Protein AF-A0A2T4UZM2-F1 (afdb_monomer)

Structure (mmCIF, N/CA/C/O backbone):
data_AF-A0A2T4UZM2-F1
#
_entry.id   AF-A0A2T4UZM2-F1
#
loop_
_atom_site.group_PDB
_atom_site.id
_atom_site.type_symbol
_atom_site.label_atom_id
_atom_site.label_alt_id
_atom_site.label_comp_id
_atom_site.label_asym_id
_atom_site.label_entity_id
_atom_site.label_seq_id
_atom_site.pdbx_PDB_ins_code
_atom_site.Cartn_x
_atom_site.Cartn_y
_atom_site.Cartn_z
_atom_site.occupancy
_atom_site.B_iso_or_equiv
_atom_site.auth_seq_id
_atom_site.auth_comp_id
_atom_site.auth_asym_id
_atom_site.auth_atom_id
_atom_site.pdbx_PDB_model_num
ATOM 1 N N . MET A 1 1 ? 9.181 16.281 -22.968 1.00 66.94 1 MET A N 1
ATOM 2 C CA . MET A 1 1 ? 8.205 15.648 -22.061 1.00 66.94 1 MET A CA 1
ATOM 3 C C . MET A 1 1 ? 7.052 14.982 -22.796 1.00 66.94 1 MET A C 1
ATOM 5 O O . MET A 1 1 ? 7.018 13.764 -22.780 1.00 66.94 1 MET A O 1
ATOM 9 N N . GLU A 1 2 ? 6.144 15.689 -23.480 1.00 73.44 2 GLU A N 1
ATOM 10 C CA . GLU A 1 2 ? 5.000 15.021 -24.149 1.00 73.44 2 GLU A CA 1
ATOM 11 C C . GLU A 1 2 ? 5.428 14.051 -25.265 1.00 73.44 2 GLU A C 1
ATOM 13 O O . GLU A 1 2 ? 5.043 12.885 -25.241 1.00 73.44 2 GLU A O 1
ATOM 18 N N . LYS A 1 3 ? 6.339 14.472 -26.156 1.00 76.50 3 LYS A N 1
ATOM 19 C CA . LYS A 1 3 ? 6.917 13.597 -27.200 1.00 76.50 3 LYS A CA 1
ATOM 20 C C . LYS A 1 3 ? 7.652 12.373 -26.632 1.00 76.50 3 LYS A C 1
ATOM 22 O O . LYS A 1 3 ? 7.614 11.298 -27.217 1.00 76.50 3 LYS A O 1
ATOM 27 N N . GLU A 1 4 ? 8.305 12.525 -25.482 1.00 77.25 4 GLU A N 1
ATOM 28 C CA . GLU A 1 4 ? 9.035 11.436 -24.812 1.00 77.25 4 GLU A CA 1
ATOM 29 C C . GLU A 1 4 ? 8.070 10.467 -24.112 1.00 77.25 4 GLU A C 1
ATOM 31 O O . GLU A 1 4 ? 8.313 9.264 -24.076 1.00 77.25 4 GLU A O 1
ATOM 36 N N . LEU A 1 5 ? 6.939 10.968 -23.599 1.00 77.38 5 LEU A N 1
ATOM 37 C CA . LEU A 1 5 ? 5.870 10.151 -23.023 1.00 77.38 5 LEU A CA 1
ATOM 38 C C . LEU A 1 5 ? 5.178 9.300 -24.095 1.00 77.38 5 LEU A C 1
ATOM 40 O O . LEU A 1 5 ? 4.862 8.135 -23.858 1.00 77.38 5 LEU A O 1
ATOM 44 N N . GLU A 1 6 ? 4.958 9.861 -25.281 1.00 80.44 6 GLU A N 1
ATOM 45 C CA . GLU A 1 6 ? 4.411 9.126 -26.422 1.00 80.44 6 GLU A CA 1
ATOM 46 C C . GLU A 1 6 ? 5.368 8.036 -26.906 1.00 80.44 6 GLU A C 1
ATOM 48 O O . GLU A 1 6 ? 4.948 6.892 -27.084 1.00 80.44 6 GLU A O 1
ATOM 53 N N . GLN A 1 7 ? 6.660 8.351 -27.029 1.00 83.12 7 GLN A N 1
ATOM 54 C CA . GLN A 1 7 ? 7.699 7.365 -27.342 1.00 83.12 7 GLN A CA 1
ATOM 55 C C . GLN A 1 7 ? 7.757 6.256 -26.286 1.00 83.12 7 GLN A C 1
ATOM 57 O O . GLN A 1 7 ? 7.753 5.074 -26.631 1.00 83.12 7 GLN A O 1
ATOM 62 N N . PHE A 1 8 ? 7.698 6.614 -24.999 1.00 83.38 8 PHE A N 1
ATOM 63 C CA . PHE A 1 8 ? 7.629 5.647 -23.906 1.00 83.38 8 PHE A CA 1
ATOM 64 C C . PHE A 1 8 ? 6.414 4.721 -24.044 1.00 83.38 8 PHE A C 1
ATOM 66 O O . PHE A 1 8 ? 6.543 3.506 -23.900 1.00 83.38 8 PHE A O 1
ATOM 73 N N . ARG A 1 9 ? 5.230 5.268 -24.350 1.00 80.00 9 ARG A N 1
ATOM 74 C CA . ARG A 1 9 ? 4.011 4.471 -24.551 1.00 80.00 9 ARG A CA 1
ATOM 75 C C . ARG A 1 9 ? 4.143 3.528 -25.742 1.00 80.00 9 ARG A C 1
ATOM 77 O O . ARG A 1 9 ? 3.764 2.366 -25.617 1.00 80.00 9 ARG A O 1
ATOM 84 N N . GLN A 1 10 ? 4.692 3.996 -26.860 1.00 81.38 10 GLN A N 1
ATOM 85 C CA . GLN A 1 10 ? 4.902 3.181 -28.058 1.00 81.38 10 GLN A CA 1
ATOM 86 C C . GLN A 1 10 ? 5.889 2.039 -27.795 1.00 81.38 10 GLN A C 1
ATOM 88 O O . GLN A 1 10 ? 5.607 0.887 -28.126 1.00 81.38 10 GLN A O 1
ATOM 93 N N . GLU A 1 11 ? 7.010 2.317 -27.128 1.00 79.38 11 GLU A N 1
ATOM 94 C CA . GLU A 1 11 ? 7.982 1.289 -26.756 1.00 79.38 11 GLU A CA 1
ATOM 95 C C . GLU A 1 11 ? 7.416 0.314 -25.717 1.00 79.38 11 GLU A C 1
ATOM 97 O O 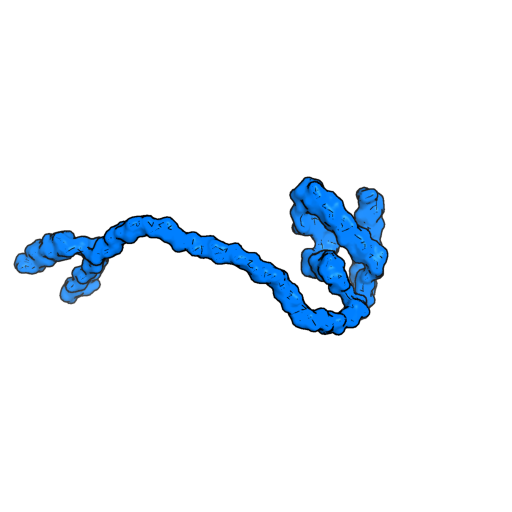. GLU A 1 11 ? 7.569 -0.899 -25.860 1.00 79.38 11 GLU A O 1
ATOM 102 N N . ALA A 1 1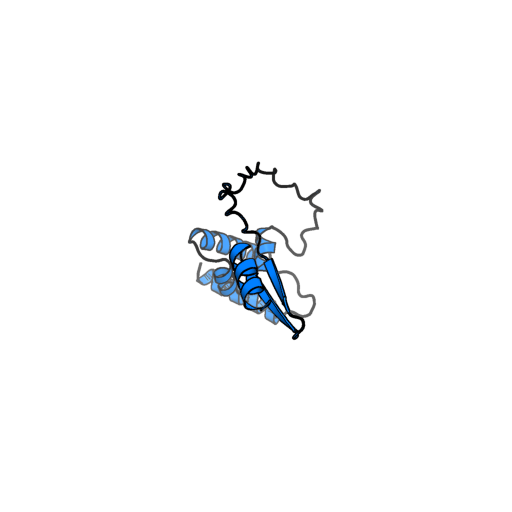2 ? 6.687 0.804 -24.711 1.00 77.94 12 ALA A N 1
ATOM 103 C CA . ALA A 1 12 ? 6.023 -0.036 -23.720 1.00 77.94 12 ALA A CA 1
ATOM 104 C C . ALA A 1 12 ? 4.948 -0.936 -24.350 1.00 77.94 12 ALA A C 1
ATOM 106 O O . ALA A 1 12 ? 4.818 -2.099 -23.962 1.00 77.94 12 ALA A O 1
ATOM 107 N N . GLN A 1 13 ? 4.198 -0.431 -25.332 1.00 76.44 13 GLN A N 1
ATOM 108 C CA . GLN A 1 13 ? 3.216 -1.203 -26.091 1.00 76.44 13 GLN A CA 1
ATOM 109 C C . GLN A 1 13 ? 3.885 -2.235 -26.999 1.00 76.44 13 GLN A C 1
ATOM 111 O O . GLN A 1 13 ? 3.489 -3.398 -26.969 1.00 76.44 13 GLN A O 1
ATOM 116 N N . ARG A 1 14 ? 4.948 -1.870 -27.726 1.00 77.69 14 ARG A N 1
ATOM 117 C CA . ARG A 1 14 ? 5.749 -2.810 -28.528 1.00 77.69 14 ARG A CA 1
ATOM 118 C C . ARG A 1 14 ? 6.305 -3.940 -27.662 1.00 77.69 14 ARG A C 1
ATOM 120 O O . ARG A 1 14 ? 6.200 -5.114 -28.014 1.00 77.69 14 ARG A O 1
ATOM 127 N N . LEU A 1 15 ? 6.831 -3.591 -26.490 1.00 71.38 15 LEU A N 1
ATOM 128 C CA . LEU A 1 15 ? 7.329 -4.549 -25.508 1.00 71.38 15 LEU A CA 1
ATOM 129 C C . LEU A 1 15 ? 6.232 -5.409 -24.892 1.00 71.38 15 LEU A C 1
ATOM 131 O O . LEU A 1 15 ? 6.575 -6.454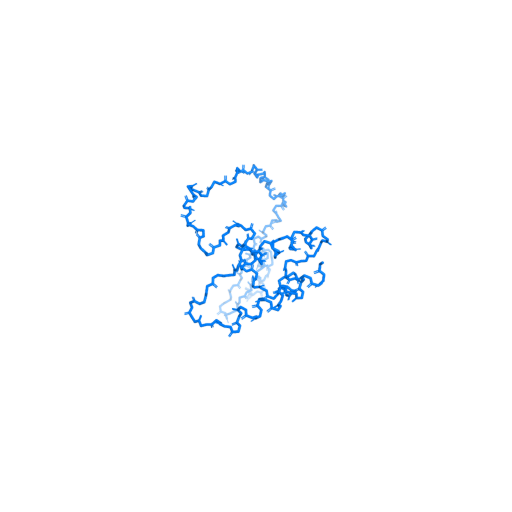 -24.353 1.00 71.38 15 LEU A O 1
ATOM 135 N N . ARG A 1 16 ? 4.963 -4.980 -24.910 1.00 67.69 16 ARG A N 1
ATOM 136 C CA . ARG A 1 16 ? 3.795 -5.749 -24.447 1.00 67.69 16 ARG A CA 1
ATOM 137 C C . ARG A 1 16 ? 3.242 -6.680 -25.520 1.00 67.69 16 ARG A C 1
ATOM 139 O O . ARG A 1 16 ? 2.926 -7.820 -25.202 1.00 67.69 16 ARG A O 1
ATOM 146 N N . ALA A 1 17 ? 3.169 -6.213 -26.763 1.00 66.81 17 ALA A N 1
ATOM 147 C CA . ALA A 1 17 ? 2.663 -6.977 -27.901 1.00 66.81 17 ALA A CA 1
ATOM 148 C C . ALA A 1 17 ? 3.513 -8.227 -28.198 1.00 66.81 17 ALA A C 1
ATOM 150 O O . ALA A 1 17 ? 2.985 -9.236 -28.648 1.00 66.81 17 ALA A O 1
ATOM 151 N N . GLY A 1 18 ? 4.813 -8.190 -27.884 1.00 62.22 18 GLY A N 1
ATOM 152 C CA . GLY A 1 18 ? 5.715 -9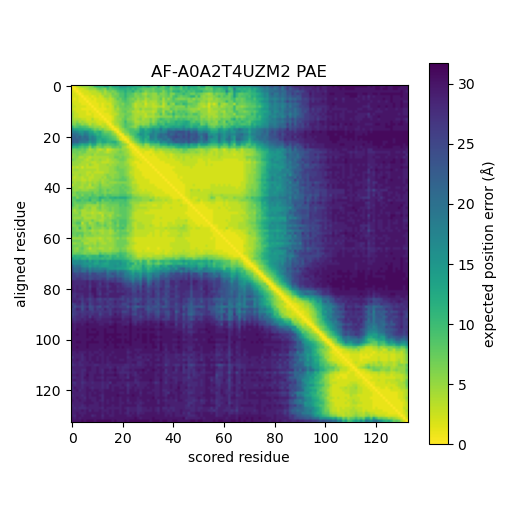.342 -28.002 1.00 62.22 18 GLY A CA 1
ATOM 153 C C . GLY A 1 18 ? 5.800 -10.251 -26.766 1.00 62.22 18 GLY A C 1
ATOM 154 O O . GLY A 1 18 ? 6.691 -11.101 -26.717 1.00 62.22 18 GLY A O 1
ATOM 155 N N . ARG A 1 19 ? 4.959 -10.076 -25.730 1.00 59.47 19 ARG A N 1
ATOM 156 C CA . ARG A 1 19 ? 5.110 -10.837 -24.473 1.00 59.47 19 ARG A CA 1
ATOM 157 C C . ARG A 1 19 ? 4.455 -12.211 -24.517 1.00 59.47 19 ARG A C 1
ATOM 159 O O . ARG A 1 19 ? 3.292 -12.363 -24.161 1.00 59.47 19 ARG A O 1
ATOM 166 N N . ALA A 1 20 ? 5.250 -13.231 -24.827 1.00 55.00 20 ALA A N 1
ATOM 167 C CA . ALA A 1 20 ? 5.003 -14.582 -24.332 1.00 55.00 20 ALA A CA 1
ATOM 168 C C . ALA A 1 20 ? 5.375 -14.690 -22.838 1.00 55.00 20 ALA A C 1
ATOM 170 O O . ALA A 1 20 ? 6.114 -13.860 -22.297 1.00 55.00 20 ALA A O 1
ATOM 171 N N . LYS A 1 21 ? 4.879 -15.734 -22.161 1.00 43.47 21 LYS A N 1
ATOM 172 C CA . LYS A 1 21 ? 5.228 -16.074 -20.771 1.00 43.47 21 LYS A CA 1
ATOM 173 C C . LYS A 1 21 ? 6.759 -16.215 -20.660 1.00 43.47 21 LYS A C 1
ATOM 175 O O . LYS A 1 21 ? 7.312 -17.198 -21.135 1.00 43.47 21 LYS A O 1
ATOM 180 N N . GLY A 1 22 ? 7.435 -15.216 -20.082 1.00 51.34 22 GLY A N 1
ATOM 181 C CA . GLY A 1 22 ? 8.905 -15.162 -19.982 1.00 51.34 22 GLY A CA 1
ATOM 182 C C . GLY A 1 22 ? 9.599 -14.045 -20.776 1.00 51.34 22 GLY A C 1
ATOM 183 O O . GLY A 1 22 ? 10.824 -13.983 -20.777 1.00 51.34 22 GLY A O 1
ATOM 184 N N . SER A 1 23 ? 8.862 -13.141 -21.428 1.00 55.97 23 SER A N 1
ATOM 185 C CA . SER A 1 23 ? 9.448 -11.959 -22.076 1.00 55.97 23 SER A CA 1
ATOM 186 C C . SER A 1 23 ? 10.272 -11.113 -21.101 1.00 55.97 23 SER A C 1
ATOM 188 O O . SER A 1 23 ? 9.813 -10.833 -19.989 1.00 55.97 23 SER A O 1
ATOM 190 N N . GLY A 1 24 ? 11.458 -10.694 -21.545 1.00 61.28 24 GLY A N 1
ATOM 191 C CA . GLY A 1 24 ? 12.456 -10.006 -20.731 1.00 61.28 24 GLY A CA 1
ATOM 192 C C . GLY A 1 24 ? 11.979 -8.707 -20.060 1.00 61.28 24 GLY A C 1
ATOM 193 O O . GLY A 1 24 ? 10.936 -8.143 -20.407 1.00 61.28 24 GLY A O 1
ATOM 194 N N . PRO A 1 25 ? 12.739 -8.226 -19.064 1.00 72.88 25 PRO A N 1
ATOM 195 C CA . PRO A 1 25 ? 12.396 -7.032 -18.303 1.00 72.88 25 PRO A CA 1
ATOM 196 C C . PRO A 1 25 ? 12.298 -5.779 -19.174 1.00 72.88 25 PRO A C 1
ATOM 198 O O . PRO A 1 25 ? 12.915 -5.690 -20.232 1.00 72.88 25 PRO A O 1
ATOM 201 N N . PHE A 1 26 ? 11.574 -4.767 -18.682 1.00 78.50 26 PHE A N 1
ATOM 202 C CA . PHE A 1 26 ? 11.637 -3.429 -19.273 1.00 78.50 26 PHE A CA 1
ATOM 203 C C . PHE A 1 26 ? 13.101 -2.943 -19.325 1.00 78.50 26 PHE A C 1
ATOM 205 O O . PHE A 1 26 ? 13.778 -3.023 -18.286 1.00 78.50 26 PHE A O 1
ATOM 212 N N . PRO A 1 27 ? 13.565 -2.440 -20.488 1.00 83.56 27 PRO A N 1
ATOM 213 C CA . PRO A 1 27 ? 14.866 -1.802 -20.648 1.00 83.56 27 PRO A CA 1
ATOM 214 C C . PRO A 1 27 ? 15.130 -0.730 -19.592 1.00 83.56 27 PRO A C 1
ATOM 216 O O . PRO A 1 27 ? 14.223 -0.006 -19.180 1.00 83.56 27 PRO A O 1
ATOM 219 N N . GLU A 1 28 ? 16.386 -0.617 -19.165 1.00 83.75 28 GLU A N 1
ATOM 220 C CA . GLU A 1 28 ? 16.819 0.350 -18.152 1.00 83.75 28 GLU A CA 1
ATOM 221 C C . GLU A 1 28 ? 16.477 1.813 -18.506 1.00 83.75 28 GLU A C 1
ATOM 223 O O . GLU A 1 28 ? 15.881 2.463 -17.639 1.00 83.75 28 GLU A O 1
ATOM 228 N N . PRO A 1 29 ? 16.654 2.285 -19.760 1.00 85.50 29 PRO A N 1
ATOM 229 C CA . PRO A 1 29 ? 16.320 3.662 -20.132 1.00 85.50 29 PRO A CA 1
ATOM 230 C C . PRO A 1 29 ? 14.840 4.004 -19.924 1.00 85.50 29 PRO A C 1
ATOM 232 O O . PRO A 1 29 ? 14.503 5.084 -19.440 1.00 85.50 29 PRO A O 1
ATOM 235 N N . LEU A 1 30 ? 13.944 3.053 -20.213 1.00 85.56 30 LEU A N 1
ATOM 236 C CA . LEU A 1 30 ? 12.505 3.224 -20.010 1.00 85.56 30 LEU A CA 1
ATOM 237 C C . LEU A 1 30 ? 12.163 3.319 -18.520 1.00 85.56 30 LEU A C 1
ATOM 239 O O . LEU A 1 30 ? 11.374 4.168 -18.108 1.00 85.56 30 LEU A O 1
ATOM 243 N N . ARG A 1 31 ? 12.785 2.487 -17.682 1.00 87.75 31 ARG A N 1
ATOM 244 C CA . ARG A 1 31 ? 12.568 2.547 -16.228 1.00 87.75 31 ARG A CA 1
ATOM 245 C C . ARG A 1 31 ? 13.068 3.868 -15.647 1.00 87.75 31 ARG A C 1
ATOM 247 O O . ARG A 1 31 ? 12.352 4.487 -14.864 1.00 87.75 31 ARG A O 1
ATOM 254 N N . ALA A 1 32 ? 14.258 4.310 -16.055 1.00 87.38 32 ALA A N 1
ATOM 255 C CA . ALA A 1 32 ? 14.839 5.576 -15.623 1.00 87.38 32 ALA A CA 1
ATOM 256 C C . ALA A 1 32 ? 13.958 6.768 -16.031 1.00 87.38 32 ALA A C 1
ATOM 258 O O . ALA A 1 32 ? 13.701 7.654 -15.212 1.00 87.38 32 ALA A O 1
ATOM 259 N N . PHE A 1 33 ? 13.426 6.759 -17.258 1.00 89.88 33 PHE A N 1
ATOM 260 C CA . PHE A 1 33 ? 12.464 7.762 -17.714 1.00 89.88 33 PHE A CA 1
ATOM 261 C C . PHE A 1 33 ? 11.198 7.777 -16.850 1.00 89.88 33 PHE A C 1
ATOM 263 O O . PHE A 1 33 ? 10.820 8.831 -16.345 1.00 89.88 33 PHE A O 1
ATOM 270 N N . ALA A 1 34 ? 10.577 6.617 -16.613 1.00 89.50 34 ALA A N 1
ATOM 271 C CA . ALA A 1 34 ? 9.352 6.519 -15.820 1.00 89.50 34 ALA A CA 1
ATOM 272 C C . ALA A 1 34 ? 9.532 7.037 -14.379 1.00 89.50 34 ALA A C 1
ATOM 274 O O . ALA A 1 34 ? 8.651 7.716 -13.853 1.00 89.50 34 ALA A O 1
ATOM 275 N N . VAL A 1 35 ? 10.681 6.762 -13.749 1.00 91.44 35 VAL A N 1
ATOM 276 C CA . VAL A 1 35 ? 10.998 7.258 -12.397 1.00 91.44 35 VAL A CA 1
ATOM 277 C C . VAL A 1 35 ? 11.221 8.773 -12.390 1.00 91.44 35 VAL A C 1
ATOM 279 O O . VAL A 1 35 ? 10.710 9.454 -11.501 1.00 91.44 35 VAL A O 1
ATOM 282 N N . ARG A 1 36 ? 11.932 9.320 -13.385 1.00 90.62 36 ARG A N 1
ATOM 283 C CA . ARG A 1 36 ? 12.128 10.774 -13.526 1.00 90.62 36 ARG A CA 1
ATOM 284 C C . ARG A 1 36 ? 10.812 11.507 -13.779 1.00 90.62 36 ARG A C 1
ATOM 286 O O . ARG A 1 36 ? 10.559 12.526 -13.146 1.00 90.62 36 ARG A O 1
ATOM 293 N N . TYR A 1 37 ? 9.973 10.964 -14.660 1.00 89.56 37 TYR A N 1
ATOM 294 C CA . TYR A 1 37 ? 8.648 11.505 -14.958 1.00 89.56 37 TYR A CA 1
ATOM 295 C C . TYR A 1 37 ? 7.767 11.520 -13.703 1.00 89.56 37 TYR A C 1
ATOM 297 O O . TYR A 1 37 ? 7.156 12.538 -13.392 1.00 89.56 37 TYR A O 1
ATOM 305 N N . LEU A 1 38 ? 7.767 10.430 -12.925 1.00 92.06 38 LEU A N 1
ATOM 306 C CA . LEU A 1 38 ? 7.048 10.377 -11.652 1.00 92.06 38 LEU A CA 1
ATOM 307 C C . LEU A 1 38 ? 7.524 11.454 -10.669 1.00 92.06 38 LEU A C 1
ATOM 309 O O . LEU A 1 38 ? 6.685 12.116 -10.069 1.00 92.06 38 LEU A O 1
ATOM 313 N N . ALA A 1 39 ? 8.836 11.633 -10.498 1.00 89.75 39 ALA A N 1
ATOM 314 C CA . ALA A 1 39 ? 9.371 12.644 -9.585 1.00 89.75 39 ALA A CA 1
ATOM 315 C C . ALA A 1 39 ? 8.899 14.058 -9.966 1.00 89.75 39 ALA A C 1
ATOM 317 O O . ALA A 1 39 ? 8.396 14.785 -9.114 1.00 89.75 39 ALA A O 1
ATOM 318 N N . GLN A 1 40 ? 8.966 14.397 -11.255 1.00 90.06 40 GLN A N 1
ATOM 319 C CA . GLN A 1 40 ? 8.541 15.704 -11.762 1.00 90.06 40 GLN A CA 1
ATOM 320 C C . GLN A 1 40 ? 7.035 15.947 -11.628 1.00 90.06 40 GLN A C 1
ATOM 322 O O . GLN A 1 40 ? 6.617 17.065 -11.351 1.00 90.06 40 GLN A O 1
ATOM 327 N N . GLU A 1 41 ? 6.199 14.929 -11.828 1.00 90.88 41 GLU A N 1
ATOM 328 C CA . GLU A 1 41 ? 4.749 15.081 -11.667 1.00 90.88 41 GLU A CA 1
ATOM 329 C C . GLU A 1 41 ? 4.351 15.149 -10.183 1.00 90.88 41 GLU A C 1
ATOM 331 O O . GLU A 1 41 ? 3.499 15.952 -9.809 1.00 90.88 41 GLU A O 1
ATOM 336 N N . MET A 1 42 ? 5.022 14.398 -9.303 1.00 88.75 42 MET A N 1
ATOM 337 C CA . MET A 1 42 ? 4.804 14.509 -7.856 1.00 88.75 42 MET A CA 1
ATOM 338 C C . MET A 1 42 ? 5.179 15.893 -7.310 1.00 88.75 42 MET A C 1
ATOM 340 O O . MET A 1 42 ? 4.478 16.407 -6.442 1.00 88.75 42 MET A O 1
ATOM 344 N N . GLU A 1 43 ? 6.237 16.522 -7.831 1.00 88.81 43 GLU A N 1
ATOM 345 C CA . GLU A 1 43 ? 6.592 17.911 -7.494 1.00 88.81 43 GLU A CA 1
ATOM 346 C C . GLU A 1 43 ? 5.497 18.913 -7.890 1.00 88.81 43 GLU A C 1
ATOM 348 O O . GLU A 1 43 ? 5.309 19.922 -7.214 1.00 88.81 43 GLU A O 1
ATOM 353 N N . LYS A 1 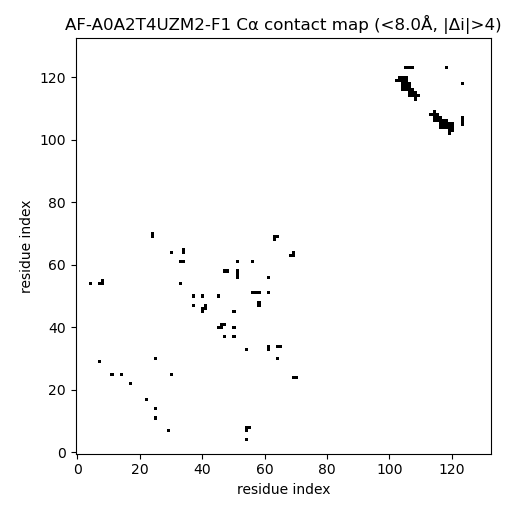44 ? 4.723 18.613 -8.938 1.00 88.75 44 LYS A N 1
ATOM 354 C CA . LYS A 1 44 ? 3.563 19.414 -9.368 1.00 88.75 44 LYS A CA 1
ATOM 355 C C . LYS A 1 44 ? 2.288 19.118 -8.569 1.00 88.75 44 LYS A C 1
ATOM 357 O O . LYS A 1 44 ? 1.252 19.716 -8.847 1.00 88.75 44 LYS A O 1
ATOM 362 N N . GLY A 1 45 ? 2.343 18.206 -7.596 1.00 91.25 45 GLY A N 1
ATOM 363 C CA . GLY A 1 45 ? 1.193 17.803 -6.783 1.00 91.25 45 GLY A CA 1
ATOM 364 C C . GLY A 1 45 ? 0.285 16.760 -7.441 1.00 91.25 45 GLY A C 1
ATOM 365 O O . GLY A 1 45 ? -0.819 16.523 -6.953 1.00 91.25 45 GLY A O 1
ATOM 366 N N . GLU A 1 46 ? 0.726 16.123 -8.528 1.00 90.88 46 GLU A N 1
ATOM 367 C CA . GLU A 1 46 ? -0.044 15.061 -9.173 1.00 90.88 46 GLU A CA 1
ATOM 368 C C . GLU A 1 46 ? -0.043 13.767 -8.356 1.00 90.88 46 GLU A C 1
ATOM 370 O O . GLU A 1 46 ? 0.872 13.452 -7.587 1.00 90.88 46 GLU A O 1
ATOM 375 N N . THR A 1 47 ? -1.094 12.972 -8.552 1.00 90.06 47 THR A N 1
ATOM 376 C CA . THR A 1 47 ? -1.234 11.693 -7.853 1.00 90.06 47 THR A CA 1
ATOM 377 C C . THR A 1 47 ? -0.475 10.581 -8.569 1.00 90.06 47 THR A C 1
ATOM 379 O O . THR A 1 47 ? -0.423 10.513 -9.798 1.00 90.06 47 THR A O 1
ATOM 382 N N . LEU A 1 48 ? 0.047 9.624 -7.795 1.00 87.94 48 LEU A N 1
ATOM 383 C CA . LEU A 1 48 ? 0.689 8.424 -8.339 1.00 87.94 48 LEU A CA 1
ATOM 384 C C . LEU A 1 48 ? -0.229 7.676 -9.322 1.00 87.94 48 LEU A C 1
ATOM 386 O O . LEU A 1 48 ? 0.237 7.185 -10.348 1.00 87.94 48 LEU A O 1
ATOM 390 N N . LYS A 1 49 ? -1.535 7.634 -9.032 1.00 88.19 49 LYS A N 1
ATOM 391 C CA . LYS A 1 49 ? -2.542 7.005 -9.891 1.00 88.19 49 LYS A CA 1
ATOM 392 C C . LYS A 1 49 ? -2.628 7.683 -11.263 1.00 88.19 49 LYS A C 1
ATOM 394 O O . LYS A 1 49 ? -2.570 6.989 -12.274 1.00 88.19 49 LYS A O 1
ATOM 399 N N . ALA A 1 50 ? -2.687 9.016 -11.303 1.00 88.38 50 ALA A N 1
ATOM 400 C CA . ALA A 1 50 ? -2.715 9.771 -12.557 1.00 88.38 50 ALA A CA 1
ATOM 401 C C . ALA A 1 50 ? -1.452 9.521 -13.400 1.00 88.38 50 ALA A C 1
ATOM 403 O O . ALA A 1 50 ? -1.525 9.311 -14.611 1.00 88.38 50 ALA A O 1
ATOM 404 N N . VAL A 1 51 ? -0.285 9.460 -12.755 1.00 90.06 51 VAL A N 1
ATOM 405 C CA . VAL A 1 51 ? 0.989 9.165 -13.427 1.00 90.06 51 VAL A CA 1
ATOM 406 C C . VAL A 1 51 ? 1.025 7.739 -13.989 1.00 90.06 51 VAL A C 1
ATOM 408 O O . VAL A 1 51 ? 1.483 7.527 -15.112 1.00 90.06 51 VAL A O 1
ATOM 411 N N . VAL A 1 52 ? 0.511 6.760 -13.244 1.00 89.44 52 VAL A N 1
ATOM 412 C CA . VAL A 1 52 ? 0.399 5.355 -13.670 1.00 89.44 52 VAL A CA 1
ATOM 413 C C . VAL A 1 52 ? -0.498 5.215 -14.896 1.00 89.44 52 VAL A C 1
ATOM 415 O O . VAL A 1 52 ? -0.095 4.576 -15.870 1.00 89.44 52 VAL A O 1
ATOM 418 N N . GLU A 1 53 ? -1.675 5.840 -14.884 1.00 88.06 53 GLU A N 1
ATOM 419 C CA . GLU A 1 53 ? -2.593 5.845 -16.028 1.00 88.06 53 GLU A CA 1
ATOM 420 C C . GLU A 1 53 ? -1.939 6.487 -17.258 1.00 88.06 53 GLU A C 1
ATOM 422 O O . GLU A 1 53 ? -2.020 5.944 -18.362 1.00 88.06 53 GLU A O 1
ATOM 427 N N . ARG A 1 54 ? -1.193 7.584 -17.070 1.00 88.19 54 ARG A N 1
ATOM 428 C CA . ARG A 1 54 ? -0.465 8.244 -18.160 1.00 88.19 54 ARG A CA 1
ATOM 429 C C . ARG A 1 54 ? 0.691 7.402 -18.697 1.00 88.19 54 ARG A C 1
ATOM 431 O O . ARG A 1 54 ? 0.865 7.352 -19.909 1.00 88.19 54 ARG A O 1
ATOM 438 N N . LEU A 1 55 ? 1.487 6.751 -17.857 1.00 86.06 55 LEU A N 1
ATOM 439 C CA . LEU A 1 55 ? 2.592 5.895 -18.311 1.00 86.06 55 LEU A CA 1
ATOM 440 C C . LEU A 1 55 ? 2.088 4.549 -18.854 1.00 86.06 55 LEU A C 1
ATOM 442 O O . LEU A 1 55 ? 2.790 3.866 -19.597 1.00 86.06 55 LEU A O 1
ATOM 446 N N . GLY A 1 56 ? 0.875 4.144 -18.480 1.00 84.50 56 GLY A N 1
ATOM 447 C CA . GLY A 1 56 ? 0.312 2.847 -18.819 1.00 84.50 56 GLY A CA 1
ATOM 448 C C . GLY A 1 56 ? 1.034 1.689 -18.131 1.00 84.50 56 GLY A C 1
ATOM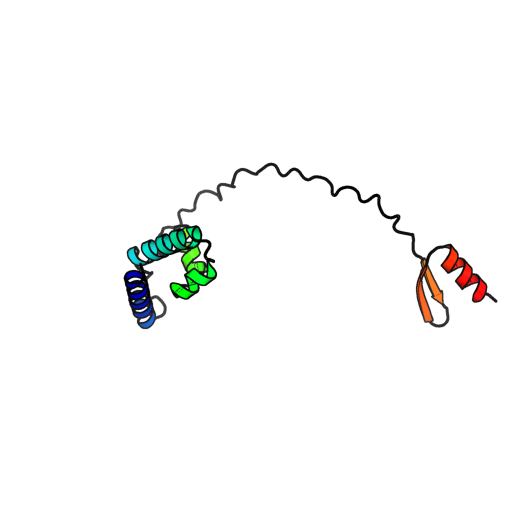 449 O O . GLY A 1 56 ? 0.953 0.569 -18.624 1.00 84.50 56 GLY A O 1
ATOM 450 N N . VAL A 1 57 ? 1.750 1.914 -17.025 1.00 84.88 57 VAL A N 1
ATOM 451 C CA . VAL A 1 57 ? 2.501 0.901 -16.252 1.00 84.88 57 VAL A CA 1
ATOM 452 C C . VAL A 1 57 ? 1.791 0.659 -14.923 1.00 84.88 57 VAL A C 1
ATOM 454 O O . VAL A 1 57 ? 1.289 1.603 -14.337 1.00 84.88 57 VAL A O 1
ATOM 457 N N . SER A 1 58 ? 1.749 -0.578 -14.414 1.00 85.50 58 SER A N 1
ATOM 458 C CA . SER A 1 58 ? 1.069 -0.840 -13.138 1.00 85.50 58 SER A CA 1
ATOM 459 C C . SER A 1 58 ? 1.772 -0.161 -11.958 1.00 85.50 58 SER A C 1
ATOM 461 O O . SER A 1 58 ? 3.002 -0.092 -11.906 1.00 85.50 58 SER A O 1
ATOM 463 N N . GLU A 1 59 ? 0.992 0.286 -10.974 1.00 86.75 59 GLU A N 1
ATOM 464 C CA . GLU A 1 59 ? 1.506 0.972 -9.783 1.00 86.75 59 GLU A CA 1
ATOM 465 C C . GLU A 1 59 ? 2.588 0.172 -9.031 1.00 86.75 59 GLU A C 1
ATOM 467 O O . GLU A 1 59 ? 3.640 0.750 -8.738 1.00 86.75 59 GLU A O 1
ATOM 472 N N . PRO A 1 60 ? 2.438 -1.151 -8.793 1.00 86.38 60 PRO A N 1
ATOM 473 C CA . PRO A 1 60 ? 3.482 -1.931 -8.129 1.00 86.38 60 PRO A CA 1
ATOM 474 C C . PRO A 1 60 ? 4.803 -1.941 -8.908 1.00 86.38 60 PRO A C 1
ATOM 476 O O . PRO A 1 60 ? 5.877 -1.915 -8.311 1.00 86.38 60 PRO A O 1
ATOM 479 N N . THR A 1 61 ? 4.736 -1.936 -10.243 1.00 86.56 61 THR A N 1
ATOM 480 C CA . THR A 1 61 ? 5.921 -1.913 -11.113 1.00 86.56 61 THR A CA 1
ATOM 481 C C . THR A 1 61 ? 6.654 -0.580 -11.000 1.00 86.56 61 THR A C 1
ATOM 483 O O . THR A 1 61 ? 7.874 -0.554 -10.844 1.00 86.56 61 THR A O 1
ATOM 486 N N . LEU A 1 62 ? 5.910 0.527 -11.034 1.00 88.38 62 LEU A N 1
ATOM 487 C CA . LEU A 1 62 ? 6.482 1.864 -10.916 1.00 88.38 62 LEU A CA 1
ATOM 488 C C . LEU A 1 62 ? 7.084 2.092 -9.519 1.00 88.38 62 LEU A C 1
ATOM 490 O O . LEU A 1 62 ? 8.185 2.632 -9.398 1.00 88.38 62 LEU A O 1
ATOM 494 N N . GLN A 1 63 ? 6.417 1.610 -8.464 1.00 87.50 63 GLN A N 1
ATOM 495 C CA . GLN A 1 63 ? 6.968 1.631 -7.108 1.00 87.50 63 GLN A CA 1
ATOM 496 C C . GLN A 1 63 ? 8.233 0.772 -6.974 1.00 87.50 63 GLN A C 1
ATOM 498 O O . GLN A 1 63 ? 9.183 1.201 -6.319 1.00 87.50 63 GLN A O 1
ATOM 503 N N . ALA A 1 64 ? 8.277 -0.413 -7.589 1.00 86.12 64 ALA A N 1
ATOM 504 C CA . ALA A 1 64 ? 9.467 -1.261 -7.582 1.00 86.12 64 ALA A CA 1
ATOM 505 C C . ALA A 1 64 ? 10.666 -0.541 -8.218 1.00 86.12 64 ALA A C 1
ATOM 507 O O . ALA A 1 64 ? 11.738 -0.493 -7.616 1.00 86.12 64 ALA A O 1
ATOM 508 N N . TRP A 1 65 ? 10.472 0.110 -9.370 1.00 89.75 65 TRP A N 1
ATOM 509 C CA . TRP A 1 65 ? 11.526 0.892 -10.026 1.00 89.75 65 TRP A CA 1
ATOM 510 C C . TRP A 1 65 ? 11.972 2.091 -9.196 1.00 89.75 65 TRP A C 1
ATOM 512 O O . TRP A 1 65 ? 13.172 2.323 -9.076 1.00 89.75 65 TRP A O 1
ATOM 522 N N . ARG A 1 66 ? 11.039 2.797 -8.544 1.00 86.12 66 ARG A N 1
ATOM 523 C CA . ARG A 1 66 ? 11.371 3.876 -7.599 1.00 86.12 66 ARG A CA 1
ATOM 524 C C . ARG A 1 66 ? 12.247 3.381 -6.442 1.00 86.12 66 ARG A C 1
ATOM 526 O O . ARG A 1 66 ? 13.111 4.112 -5.976 1.00 86.12 66 ARG A O 1
ATOM 533 N N . ARG A 1 67 ? 12.038 2.143 -5.983 1.00 84.56 67 ARG A N 1
ATOM 534 C CA . ARG A 1 67 ? 12.838 1.490 -4.931 1.00 84.56 67 ARG A CA 1
ATOM 535 C C . ARG A 1 67 ? 14.124 0.836 -5.463 1.00 84.56 67 ARG A C 1
ATOM 537 O O . ARG A 1 67 ? 14.795 0.142 -4.706 1.00 84.56 67 ARG A O 1
ATOM 544 N N . GLY A 1 68 ? 14.445 0.996 -6.750 1.00 81.06 68 GLY A N 1
ATOM 545 C CA . GLY A 1 68 ? 15.610 0.374 -7.391 1.00 81.06 68 GLY A CA 1
ATOM 546 C C . GLY A 1 68 ? 15.487 -1.141 -7.611 1.00 81.06 68 GLY A C 1
ATOM 547 O O . GLY A 1 68 ? 16.458 -1.790 -7.993 1.00 81.06 68 GLY A O 1
ATOM 548 N N . GLN A 1 69 ? 14.307 -1.725 -7.393 1.00 76.56 69 GLN A N 1
ATOM 549 C CA . GLN A 1 69 ? 14.060 -3.156 -7.559 1.00 76.56 69 GLN A CA 1
ATOM 550 C C . GLN A 1 69 ? 13.774 -3.446 -9.035 1.00 76.56 69 GLN A C 1
ATOM 552 O O . GLN A 1 69 ? 12.750 -3.026 -9.581 1.00 76.56 69 GLN A O 1
ATOM 557 N N . THR A 1 70 ? 14.684 -4.155 -9.706 1.00 71.06 70 THR A N 1
ATOM 558 C CA . THR A 1 70 ? 14.563 -4.469 -11.136 1.00 71.06 70 THR A CA 1
ATOM 559 C C . THR A 1 70 ? 14.796 -5.958 -11.399 1.00 71.06 70 THR A C 1
ATOM 561 O O . THR A 1 70 ? 15.544 -6.602 -10.666 1.00 71.06 70 THR A O 1
ATOM 564 N N . PRO A 1 71 ? 14.181 -6.564 -12.429 1.00 59.19 71 PRO A N 1
ATOM 565 C CA . PRO A 1 71 ? 14.447 -7.966 -12.735 1.00 59.19 71 PRO A CA 1
ATOM 566 C C . PRO A 1 71 ? 15.893 -8.076 -13.236 1.00 59.19 71 PRO A C 1
ATOM 568 O O . PRO A 1 71 ? 16.223 -7.528 -14.287 1.00 59.19 71 PRO A O 1
ATOM 571 N N . GLY A 1 72 ? 16.758 -8.699 -12.435 1.00 56.75 72 GLY A N 1
ATOM 572 C CA . GLY A 1 72 ? 18.206 -8.751 -12.660 1.00 56.75 72 GLY A CA 1
ATOM 573 C C . GLY A 1 72 ? 19.037 -8.021 -11.604 1.00 56.75 72 GLY A C 1
ATOM 574 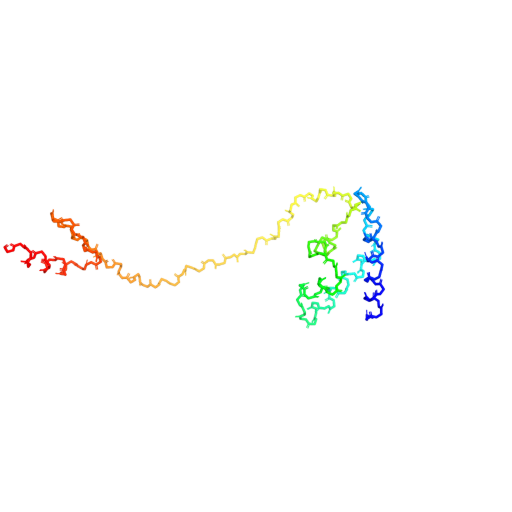O O . GLY A 1 72 ? 20.218 -8.335 -11.462 1.00 56.75 72 GLY A O 1
ATOM 575 N N . SER A 1 73 ? 18.445 -7.139 -10.783 1.00 57.75 73 SER A N 1
ATOM 576 C CA . SER A 1 73 ? 19.090 -6.793 -9.517 1.00 57.75 73 SER A CA 1
ATOM 577 C C . SER A 1 73 ? 19.155 -8.091 -8.724 1.00 57.75 73 SER A C 1
ATOM 579 O O . SER A 1 73 ? 18.100 -8.629 -8.362 1.00 57.75 73 SER A O 1
ATOM 581 N N . LYS A 1 74 ? 20.366 -8.629 -8.487 1.00 47.12 74 LYS A N 1
ATOM 582 C CA . LYS A 1 74 ? 20.565 -9.635 -7.438 1.00 47.12 74 LYS A CA 1
ATOM 583 C C . LYS A 1 74 ? 19.736 -9.133 -6.264 1.00 47.12 74 LYS A C 1
ATOM 585 O O . LYS A 1 74 ? 19.832 -7.947 -5.937 1.00 47.12 74 LYS A O 1
ATOM 590 N N . LYS A 1 75 ? 18.900 -9.990 -5.668 1.00 47.97 75 LYS A N 1
ATOM 591 C CA . LYS A 1 75 ? 18.498 -9.766 -4.283 1.00 47.97 75 LYS A CA 1
ATOM 592 C C . LYS A 1 75 ? 19.825 -9.669 -3.541 1.00 47.97 75 LYS A C 1
ATOM 594 O O . LYS A 1 75 ? 20.372 -10.676 -3.113 1.00 47.97 75 LYS A O 1
ATOM 599 N N . VAL A 1 76 ? 20.383 -8.465 -3.448 1.00 44.75 76 VAL A N 1
ATOM 600 C CA . VAL A 1 76 ? 21.127 -8.080 -2.280 1.00 44.75 76 VAL A CA 1
ATOM 601 C C . VAL A 1 76 ? 20.067 -8.346 -1.236 1.00 44.75 76 VAL A C 1
ATOM 603 O O . VAL A 1 76 ? 19.045 -7.661 -1.187 1.00 44.75 76 VAL A O 1
ATOM 606 N N . GLN A 1 77 ? 20.203 -9.479 -0.547 1.00 43.53 77 GLN A N 1
ATOM 607 C CA . GLN A 1 77 ? 19.731 -9.570 0.813 1.00 43.53 77 GLN A CA 1
ATOM 608 C C . GLN A 1 77 ? 20.344 -8.330 1.443 1.00 43.53 77 GLN A C 1
ATOM 610 O O . GLN A 1 77 ? 21.515 -8.325 1.804 1.00 43.53 77 GLN A O 1
ATOM 615 N N . SER A 1 78 ? 19.610 -7.219 1.379 1.00 42.97 78 SER A N 1
ATOM 616 C CA . SER A 1 78 ? 19.862 -6.065 2.197 1.00 42.97 78 SER A CA 1
ATOM 617 C C . SER A 1 78 ? 19.729 -6.661 3.577 1.00 42.97 78 SER A C 1
ATOM 619 O O . SER A 1 78 ? 18.628 -7.016 4.001 1.00 42.97 78 SER A O 1
ATOM 621 N N . SER A 1 79 ? 20.898 -6.961 4.130 1.00 46.62 79 SER A N 1
ATOM 622 C CA . SER A 1 79 ? 21.165 -7.251 5.517 1.00 46.62 79 SER A CA 1
ATOM 623 C C . SER A 1 79 ? 20.215 -6.406 6.333 1.00 46.62 79 SER A C 1
ATOM 625 O O . SER A 1 79 ? 20.400 -5.194 6.409 1.00 46.62 79 SER A O 1
ATOM 627 N N . GLU A 1 80 ? 19.179 -7.084 6.821 1.00 49.00 80 GLU A N 1
ATOM 628 C CA . GLU A 1 80 ? 18.095 -6.561 7.633 1.00 49.00 80 GLU A CA 1
ATOM 629 C C . GLU A 1 80 ? 17.295 -5.420 6.964 1.00 49.00 80 GLU A C 1
ATOM 631 O O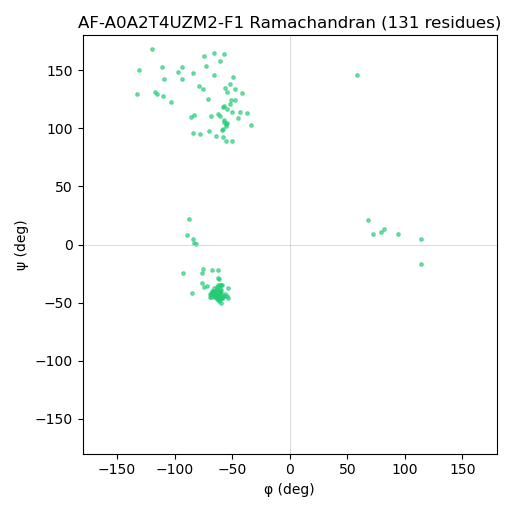 . GLU A 1 80 ? 17.818 -4.579 6.227 1.00 49.00 80 GLU A O 1
ATOM 636 N N . PRO A 1 81 ? 15.976 -5.319 7.198 1.00 48.75 81 PRO A N 1
ATOM 637 C CA . PRO A 1 81 ? 15.365 -4.007 7.105 1.00 48.75 81 PRO A CA 1
ATOM 638 C C . PRO A 1 81 ? 16.141 -3.147 8.102 1.00 48.75 81 PRO A C 1
ATOM 640 O O . PRO A 1 81 ? 15.993 -3.340 9.306 1.00 48.75 81 PRO A O 1
ATOM 643 N N . LYS A 1 82 ? 17.016 -2.251 7.622 1.00 55.69 82 LYS A N 1
ATOM 644 C CA . LYS A 1 82 ? 17.572 -1.184 8.452 1.00 55.69 82 LYS A CA 1
ATOM 645 C C . LYS A 1 82 ? 16.355 -0.420 8.939 1.00 55.69 82 LYS A C 1
ATOM 647 O O . LYS A 1 82 ? 15.801 0.396 8.200 1.00 55.69 82 LYS A O 1
ATOM 652 N N . ALA A 1 83 ? 15.867 -0.816 10.111 1.00 60.88 83 ALA A N 1
ATOM 653 C CA . ALA A 1 83 ? 14.697 -0.248 10.726 1.00 60.88 83 ALA A CA 1
ATOM 654 C C . ALA A 1 83 ? 14.955 1.250 10.722 1.00 60.88 83 ALA A C 1
ATOM 656 O O . ALA A 1 83 ? 16.000 1.705 11.200 1.00 60.88 83 ALA A O 1
ATOM 657 N N . ALA A 1 84 ? 14.065 2.002 10.075 1.00 68.75 84 ALA A N 1
ATOM 658 C CA . ALA A 1 84 ? 14.097 3.443 10.214 1.00 68.75 84 ALA A CA 1
ATOM 659 C C . ALA A 1 84 ? 14.202 3.732 11.722 1.00 68.75 84 ALA A C 1
ATOM 661 O O . ALA A 1 84 ? 13.521 3.046 12.495 1.00 68.75 84 ALA A O 1
ATOM 662 N N . PRO A 1 85 ? 15.090 4.646 12.154 1.00 75.06 85 PRO A N 1
ATOM 663 C CA . PRO A 1 85 ? 15.244 4.932 13.571 1.00 75.06 85 PRO A CA 1
ATOM 664 C C . PRO A 1 85 ? 13.859 5.216 14.146 1.00 75.06 85 PRO A C 1
ATOM 666 O O . PRO A 1 85 ? 13.118 6.038 13.601 1.00 75.06 85 PRO A O 1
ATOM 669 N N . LEU A 1 86 ? 13.483 4.461 15.182 1.00 80.50 86 LEU A N 1
ATOM 670 C CA . LEU A 1 86 ? 12.177 4.599 15.810 1.00 80.50 86 LEU A CA 1
ATOM 671 C C . LEU A 1 86 ? 12.036 6.049 16.270 1.00 80.50 86 LEU A C 1
ATOM 673 O O . LEU A 1 86 ? 12.839 6.543 17.061 1.00 80.50 86 LEU A O 1
ATOM 677 N N . MET A 1 87 ? 11.039 6.744 15.733 1.00 81.69 87 MET A N 1
ATOM 678 C CA . MET A 1 87 ? 10.727 8.094 16.177 1.00 81.69 87 MET A CA 1
ATOM 679 C C . MET A 1 87 ? 10.017 7.991 17.530 1.00 81.69 87 MET A C 1
ATOM 681 O O . MET A 1 87 ? 9.106 7.168 17.667 1.00 81.69 87 MET A O 1
ATOM 685 N N . PRO A 1 88 ? 10.395 8.803 18.529 1.00 77.19 88 PRO A N 1
ATOM 686 C CA . PRO A 1 88 ? 9.684 8.835 19.795 1.00 77.19 88 PRO A CA 1
ATOM 687 C C . PRO A 1 88 ? 8.232 9.263 19.557 1.00 77.19 88 PRO A C 1
ATOM 689 O O . PRO A 1 88 ? 7.944 10.405 19.201 1.00 77.19 88 PRO A O 1
ATOM 692 N N . VAL A 1 89 ? 7.306 8.323 19.745 1.00 84.44 89 VAL A N 1
ATOM 693 C CA . VAL A 1 89 ? 5.869 8.592 19.728 1.00 84.44 89 VAL A CA 1
ATOM 694 C C . VAL A 1 89 ? 5.472 9.024 21.130 1.00 84.44 89 VAL A C 1
ATOM 696 O O . VAL A 1 89 ? 5.459 8.224 22.064 1.00 84.44 89 VAL A O 1
ATOM 699 N N . VAL A 1 90 ? 5.131 10.301 21.283 1.00 85.06 90 VAL A N 1
ATOM 700 C CA . VAL A 1 90 ? 4.503 10.785 22.512 1.00 85.06 90 VAL A CA 1
ATOM 701 C C . VAL A 1 90 ? 3.034 10.382 22.463 1.00 85.06 90 VAL A C 1
ATOM 703 O O . VAL A 1 90 ? 2.204 11.078 21.876 1.00 85.06 90 VAL A O 1
ATOM 706 N N . VAL A 1 91 ? 2.710 9.246 23.081 1.00 82.19 91 VAL A N 1
ATOM 707 C CA . VAL A 1 91 ? 1.322 8.871 23.354 1.00 82.19 91 VAL A CA 1
ATOM 708 C C . VAL A 1 91 ? 0.812 9.822 24.426 1.00 82.19 91 VAL A C 1
ATOM 710 O O . VAL A 1 91 ? 1.075 9.654 25.615 1.00 82.19 91 VAL A O 1
ATOM 713 N N . ARG A 1 92 ? 0.098 10.865 24.004 1.00 78.69 92 ARG A N 1
ATOM 714 C CA . ARG A 1 92 ? -0.737 11.607 24.941 1.00 78.69 92 ARG A CA 1
ATOM 715 C C . ARG A 1 92 ? -1.899 10.683 25.277 1.00 78.69 92 ARG A C 1
ATOM 717 O O . ARG A 1 92 ? -2.549 10.218 24.335 1.00 78.69 92 ARG A O 1
ATOM 724 N N . PRO A 1 93 ? -2.166 10.391 26.563 1.00 72.38 93 PRO A N 1
ATOM 725 C CA . PRO A 1 93 ? -3.409 9.725 26.899 1.00 72.38 93 PRO A CA 1
ATOM 726 C C . PRO A 1 93 ? -4.531 10.537 26.245 1.00 72.38 93 PRO A C 1
ATOM 728 O O . PRO A 1 93 ? -4.440 11.776 26.242 1.00 72.38 93 PRO A O 1
ATOM 731 N N . PRO A 1 94 ? -5.539 9.883 25.634 1.00 63.28 94 PRO A N 1
ATOM 732 C CA . PRO A 1 94 ? -6.720 10.603 25.194 1.00 63.28 94 PRO A CA 1
ATOM 733 C C . PRO A 1 94 ? -7.122 11.473 26.372 1.00 63.28 94 PRO A C 1
ATOM 735 O O . PRO A 1 94 ? -7.195 10.969 27.497 1.00 63.28 94 PRO A O 1
ATOM 738 N N . LYS A 1 95 ? -7.234 12.790 26.128 1.00 56.28 95 LYS A N 1
ATOM 739 C CA . LYS A 1 95 ? -7.700 13.751 27.129 1.00 56.28 95 LYS A CA 1
ATOM 740 C C . LYS A 1 95 ? -8.867 13.047 27.776 1.00 56.28 95 LYS A C 1
ATOM 742 O O . LYS A 1 95 ? -9.790 12.705 27.039 1.00 56.28 95 LYS A O 1
ATOM 747 N N . ALA A 1 96 ? -8.742 12.699 29.058 1.00 55.50 96 ALA A N 1
ATOM 748 C CA . ALA A 1 96 ? -9.790 11.976 29.738 1.00 55.50 96 ALA A CA 1
ATOM 749 C C . ALA A 1 96 ? -11.005 12.879 29.587 1.00 55.50 96 ALA A C 1
ATOM 751 O O . ALA A 1 96 ? -11.118 13.908 30.254 1.00 55.50 96 ALA A O 1
ATOM 752 N N . HIS A 1 97 ? -11.862 12.563 28.618 1.00 51.09 97 HIS A N 1
ATOM 753 C CA . HIS A 1 97 ? -13.248 12.921 28.702 1.00 51.09 97 HIS A CA 1
ATOM 754 C C . HIS A 1 97 ? -13.586 12.300 30.034 1.00 51.09 97 HIS A C 1
ATOM 756 O O . HIS A 1 97 ? -13.509 11.074 30.147 1.00 51.09 97 HIS A O 1
ATOM 762 N N . ALA A 1 98 ? -13.718 13.158 31.059 1.00 50.62 98 ALA A N 1
ATOM 763 C CA . ALA A 1 98 ? -14.158 12.765 32.384 1.00 50.62 98 ALA A CA 1
ATOM 764 C C . ALA A 1 98 ? -15.201 11.707 32.115 1.00 50.62 98 ALA A C 1
ATOM 766 O O . ALA A 1 98 ? -16.130 12.033 31.369 1.00 50.62 98 ALA A O 1
ATOM 767 N N . ALA A 1 99 ? -14.904 10.457 32.505 1.00 48.81 99 ALA A N 1
ATOM 768 C CA . ALA A 1 99 ? -15.692 9.312 32.093 1.00 48.81 99 ALA A CA 1
ATOM 769 C C . ALA A 1 99 ? -17.127 9.758 32.289 1.00 48.81 99 ALA A C 1
ATOM 771 O O . ALA A 1 99 ? -17.510 10.051 33.424 1.00 48.81 99 ALA A O 1
ATOM 772 N N . SER A 1 100 ? -17.849 9.985 31.182 1.00 51.88 100 SER A N 1
ATOM 773 C CA . SER A 1 100 ? -19.272 10.245 31.299 1.00 51.88 100 SER A CA 1
ATOM 774 C C . SER A 1 100 ? -19.717 9.031 32.083 1.00 51.88 100 SER A C 1
ATOM 776 O O . SER A 1 100 ? -19.362 7.933 31.631 1.00 51.88 100 SER A O 1
ATOM 778 N N . PRO A 1 101 ? -20.240 9.204 33.315 1.00 57.53 101 PRO A N 1
ATOM 779 C CA . PRO A 1 101 ? -20.488 8.077 34.188 1.00 57.53 101 PRO A CA 1
ATOM 780 C C . PRO A 1 101 ? -21.261 7.112 33.319 1.00 57.53 101 PRO A C 1
ATOM 782 O O . PRO A 1 101 ? -22.311 7.490 32.798 1.00 57.53 101 PRO A O 1
ATOM 785 N N . VAL A 1 102 ? -20.654 5.957 33.016 1.00 61.31 102 VAL A N 1
ATOM 786 C CA . VAL A 1 102 ? -21.322 4.923 32.240 1.00 61.31 102 VAL A CA 1
ATOM 787 C C . VAL A 1 102 ? -22.446 4.551 33.170 1.00 61.31 102 VAL A C 1
ATOM 789 O O . VAL A 1 102 ? -22.216 3.867 34.165 1.00 61.31 102 VAL A O 1
ATOM 792 N N . ALA A 1 103 ? -23.596 5.192 32.963 1.00 68.94 103 ALA A N 1
ATOM 793 C CA . ALA A 1 103 ? -24.708 5.093 33.868 1.00 68.94 103 ALA A CA 1
ATOM 794 C C . ALA A 1 103 ? -25.002 3.606 33.904 1.00 68.94 103 ALA A C 1
ATOM 796 O O . ALA A 1 103 ? -25.203 2.999 32.850 1.00 68.94 103 ALA A O 1
ATOM 797 N N . THR A 1 104 ? -24.874 3.000 35.082 1.00 79.31 104 THR A N 1
ATOM 798 C CA . THR A 1 104 ? -25.151 1.582 35.241 1.00 79.31 104 THR A CA 1
ATOM 799 C C . THR A 1 104 ? -26.580 1.381 34.774 1.00 79.31 104 THR A C 1
ATOM 801 O O . THR A 1 104 ? -27.517 1.856 35.416 1.00 79.31 104 THR A O 1
ATOM 804 N N . THR A 1 105 ? -26.723 0.760 33.609 1.00 88.44 105 THR A N 1
ATOM 805 C CA . THR A 1 105 ? -28.021 0.474 33.026 1.00 88.44 105 THR A CA 1
ATOM 806 C C . THR A 1 105 ? -28.434 -0.924 33.438 1.00 88.44 105 THR A C 1
ATOM 808 O O . THR A 1 105 ? -27.621 -1.844 33.546 1.00 88.44 105 THR A O 1
ATOM 811 N N . PHE A 1 106 ? -29.719 -1.067 33.699 1.00 87.12 106 PHE A N 1
ATOM 812 C CA . PHE A 1 106 ? -30.350 -2.294 34.127 1.00 87.12 106 PHE A CA 1
ATOM 813 C C . PHE A 1 106 ? -31.247 -2.811 33.007 1.00 87.12 106 PHE A C 1
ATOM 815 O O . PHE A 1 106 ? -31.759 -2.052 32.178 1.00 87.12 106 PHE A O 1
ATOM 822 N N . ALA A 1 107 ? -31.436 -4.128 32.999 1.00 91.00 107 ALA A N 1
ATOM 823 C CA . ALA A 1 107 ? -32.410 -4.787 32.152 1.00 91.00 107 ALA A CA 1
ATOM 824 C C . ALA A 1 107 ? -33.458 -5.483 33.025 1.00 91.00 107 ALA A C 1
ATOM 826 O O . ALA A 1 107 ? -33.108 -6.213 33.953 1.00 91.00 107 ALA A O 1
ATOM 827 N N . VAL A 1 108 ? -34.736 -5.269 32.718 1.00 88.69 108 VAL A N 1
ATOM 828 C CA . VAL A 1 108 ? -35.862 -5.954 33.364 1.00 88.69 108 VAL A CA 1
ATOM 829 C C . VAL A 1 108 ? -36.377 -7.020 32.407 1.00 88.69 108 VAL A C 1
ATOM 831 O O . VAL A 1 108 ? -36.739 -6.715 31.270 1.00 88.69 108 VAL A O 1
ATOM 834 N N . VAL A 1 109 ? -36.398 -8.270 32.867 1.00 90.94 109 VAL A N 1
ATOM 835 C CA . VAL A 1 109 ? -36.908 -9.424 32.118 1.00 90.94 109 VAL A CA 1
ATOM 836 C C . VAL A 1 109 ? -38.201 -9.884 32.768 1.00 90.94 109 VAL A C 1
ATOM 838 O O . VAL A 1 109 ? -38.236 -10.121 33.975 1.00 90.94 109 VAL A O 1
ATOM 841 N N . SER A 1 110 ? -39.261 -10.012 31.978 1.00 84.50 110 SER A N 1
ATOM 842 C CA . SER A 1 110 ? -40.556 -10.457 32.475 1.00 84.50 110 SER A CA 1
ATOM 843 C C . SER A 1 110 ? -40.756 -11.963 32.321 1.00 84.50 110 SER A C 1
ATOM 845 O O . SER A 1 110 ? -40.249 -12.565 31.369 1.00 84.50 110 SER A O 1
ATOM 847 N N . PRO A 1 111 ? -41.589 -12.577 33.181 1.00 83.38 111 PRO A N 1
ATOM 848 C CA . PRO A 1 111 ? -42.018 -13.964 32.999 1.00 83.38 111 PRO A CA 1
ATOM 849 C C . PRO A 1 111 ? -42.809 -14.199 31.704 1.00 83.38 111 PRO A C 1
ATOM 851 O O . PRO A 1 111 ? -42.881 -15.323 31.223 1.00 83.38 111 PRO A O 1
ATOM 854 N N . GLN A 1 112 ? -43.401 -13.145 31.131 1.00 83.19 112 GLN A N 1
ATOM 855 C CA . GLN A 1 112 ? -44.169 -13.203 29.883 1.00 83.19 112 GLN A CA 1
ATOM 856 C C . GLN A 1 112 ? -43.273 -13.130 28.631 1.00 83.19 112 GLN A C 1
ATOM 858 O O . GLN A 1 112 ? -43.783 -13.153 27.514 1.00 83.19 112 GLN A O 1
ATOM 863 N N . GLY A 1 113 ? -41.947 -13.047 28.803 1.00 86.81 113 GLY A N 1
ATOM 864 C CA . GLY A 1 113 ? -40.967 -13.159 27.719 1.00 86.81 113 GLY A CA 1
ATOM 865 C C . GLY A 1 113 ? -40.511 -11.837 27.101 1.00 86.81 113 GLY A C 1
ATOM 866 O O . GLY A 1 113 ? -39.802 -11.857 26.098 1.00 86.81 113 GLY A O 1
ATOM 867 N N . TRP A 1 114 ? -40.873 -10.690 27.681 1.00 88.25 114 TRP A N 1
ATOM 868 C CA . TRP A 1 114 ? -40.394 -9.384 27.218 1.00 88.25 114 TRP A CA 1
ATOM 869 C C . TRP A 1 114 ? -39.199 -8.896 28.054 1.00 88.25 114 TRP A C 1
ATOM 871 O O . TRP A 1 114 ? -39.084 -9.198 29.243 1.00 88.25 114 TRP A O 1
ATOM 881 N N . ARG A 1 115 ? -38.286 -8.146 27.423 1.00 93.38 115 ARG A N 1
ATOM 882 C CA . ARG A 1 115 ? -37.066 -7.604 28.040 1.00 93.38 115 ARG A CA 1
ATOM 883 C C . ARG A 1 115 ? -36.909 -6.130 27.682 1.00 93.38 115 ARG A C 1
ATOM 885 O O . ARG A 1 115 ? -36.966 -5.778 26.509 1.00 93.38 115 ARG A O 1
ATOM 892 N N . VAL A 1 116 ? -36.697 -5.293 28.693 1.00 90.19 116 VAL A N 1
ATOM 893 C CA . VAL A 1 116 ? -36.442 -3.851 28.544 1.00 90.19 116 VAL A CA 1
ATOM 894 C C . VAL A 1 116 ? -35.033 -3.566 29.044 1.00 90.19 116 VAL A C 1
ATOM 896 O O . VAL A 1 116 ? -34.691 -4.001 30.139 1.00 90.19 116 VAL A O 1
ATOM 899 N N . GLU A 1 117 ? -34.221 -2.868 28.253 1.00 92.56 117 GLU A N 1
ATOM 900 C CA . GLU A 1 117 ? -32.813 -2.571 28.547 1.00 92.56 117 GLU A CA 1
ATOM 901 C C . GLU A 1 117 ? -32.555 -1.066 28.623 1.00 92.56 117 GLU A C 1
ATOM 903 O O . GLU A 1 117 ? -33.381 -0.263 28.195 1.00 92.56 117 GLU A O 1
ATOM 908 N N . GLY A 1 118 ? -31.377 -0.692 29.128 1.00 89.44 118 GLY A N 1
ATOM 909 C CA . GLY A 1 118 ? -30.939 0.702 29.145 1.00 89.44 118 GLY A CA 1
ATOM 910 C C . GLY A 1 118 ? -31.552 1.536 30.269 1.00 89.44 118 GLY A C 1
ATOM 911 O O . GLY A 1 118 ? -31.392 2.750 30.255 1.00 89.44 118 GLY A O 1
ATOM 912 N N . LEU A 1 119 ? -32.233 0.908 31.232 1.00 88.75 119 LEU A N 1
ATOM 913 C CA . LEU A 1 119 ? -32.932 1.613 32.305 1.00 88.75 119 LEU A CA 1
ATOM 914 C C . LEU A 1 119 ? -31.959 2.078 33.384 1.00 88.75 119 LEU A C 1
ATOM 916 O O . LEU A 1 119 ? -31.118 1.305 33.842 1.00 88.75 119 LEU A O 1
ATOM 920 N N . GLY A 1 120 ? -32.118 3.307 33.860 1.00 89.62 120 GLY A N 1
ATOM 921 C CA . GLY A 1 120 ? -31.523 3.721 35.127 1.00 89.62 120 GLY A CA 1
ATOM 922 C C . GLY A 1 120 ? -32.141 2.970 36.314 1.00 89.62 120 GLY A C 1
ATOM 923 O O . GLY A 1 120 ? -33.216 2.379 36.208 1.00 89.62 120 GLY A O 1
ATOM 924 N N . LEU A 1 121 ? -31.482 3.021 37.477 1.00 88.00 121 LEU A N 1
ATOM 925 C CA . LEU A 1 121 ? -31.971 2.372 38.703 1.00 88.00 121 LEU A CA 1
ATOM 926 C C . LEU A 1 121 ? -33.413 2.782 39.047 1.00 88.00 121 LEU A C 1
ATOM 928 O O . LEU A 1 121 ? -34.244 1.923 39.337 1.00 88.00 121 LEU A O 1
ATOM 932 N N . GLU A 1 122 ? -33.716 4.081 38.984 1.00 88.81 122 GLU A N 1
ATOM 933 C CA . GLU A 1 122 ? -35.047 4.587 39.338 1.00 88.81 122 GLU A CA 1
ATOM 934 C C . GLU A 1 122 ? -36.115 4.242 38.305 1.00 88.81 122 GLU A C 1
ATOM 936 O O . GLU A 1 122 ? -37.244 3.912 38.664 1.00 88.81 122 GLU A O 1
ATOM 941 N N . GLU A 1 123 ? -35.757 4.239 37.024 1.00 89.25 123 GLU A N 1
ATOM 942 C CA . GLU A 1 123 ? -36.661 3.823 35.952 1.00 89.25 123 GLU A CA 1
ATOM 943 C C . GLU A 1 123 ? -37.000 2.334 36.086 1.00 89.25 123 GLU A C 1
ATOM 945 O O . GLU A 1 123 ? -38.166 1.948 35.985 1.00 89.25 123 GLU A O 1
ATOM 950 N N . ALA A 1 124 ? -36.004 1.498 36.402 1.00 89.81 124 ALA A N 1
ATOM 951 C CA . ALA A 1 124 ? -36.204 0.083 36.686 1.00 89.81 124 ALA A CA 1
ATOM 952 C C . ALA A 1 124 ? -37.087 -0.128 37.929 1.00 89.81 124 ALA A C 1
ATOM 954 O O . ALA A 1 124 ? -38.036 -0.913 37.879 1.00 89.81 124 ALA A O 1
ATOM 955 N N . ALA A 1 125 ? -36.838 0.597 39.025 1.00 89.81 125 ALA A N 1
ATOM 956 C CA . ALA A 1 125 ? -37.653 0.517 40.237 1.00 89.81 125 ALA A CA 1
ATOM 957 C C . ALA A 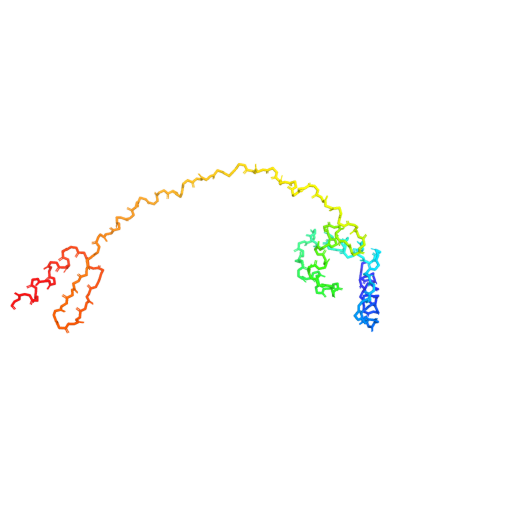1 125 ? -39.104 0.961 39.989 1.00 89.81 125 ALA A C 1
ATOM 959 O O . ALA A 1 125 ? -40.043 0.315 40.461 1.00 89.81 125 ALA A O 1
ATOM 960 N N . GLN A 1 126 ? -39.310 2.035 39.223 1.00 92.31 126 GLN A N 1
ATOM 961 C CA . GLN A 1 126 ? -40.639 2.532 38.880 1.00 92.31 126 GLN A CA 1
ATOM 962 C C . GLN A 1 126 ? -41.396 1.555 37.974 1.00 92.31 126 GLN A C 1
ATOM 964 O O . GLN A 1 126 ? -42.581 1.305 38.205 1.00 92.31 126 GLN A O 1
ATOM 969 N N . LEU A 1 127 ? -40.715 0.971 36.985 1.00 89.19 127 LEU A N 1
ATOM 970 C CA . LEU A 1 127 ? -41.285 -0.052 36.113 1.00 89.19 127 LEU A CA 1
ATOM 971 C C . LEU A 1 127 ? -41.710 -1.284 36.923 1.00 89.19 127 LEU A C 1
ATOM 973 O O . LEU A 1 127 ? -42.853 -1.723 36.811 1.00 89.19 127 LEU A O 1
ATOM 977 N N . LEU A 1 128 ? -40.835 -1.792 37.798 1.00 88.19 128 LEU A N 1
ATOM 978 C CA . LEU A 1 128 ? -41.140 -2.936 38.662 1.00 88.19 128 LEU A CA 1
ATOM 979 C C . LEU A 1 128 ? -42.330 -2.660 39.589 1.00 88.19 128 LEU A C 1
ATOM 981 O O . LEU A 1 128 ? -43.201 -3.514 39.714 1.00 88.19 128 LEU A O 1
ATOM 985 N N . ARG A 1 129 ? -42.433 -1.461 40.179 1.00 89.88 129 ARG A N 1
ATOM 986 C CA . ARG A 1 129 ? -43.582 -1.089 41.027 1.00 89.88 129 ARG A CA 1
ATOM 987 C C . ARG A 1 129 ? -44.912 -1.083 40.277 1.00 89.88 129 ARG A C 1
ATOM 989 O O . ARG A 1 129 ? -45.925 -1.414 40.876 1.00 89.88 129 ARG A O 1
ATOM 996 N N . ARG A 1 130 ? -44.925 -0.691 38.999 1.00 88.25 130 ARG A N 1
ATOM 997 C CA . ARG A 1 130 ? -46.156 -0.698 38.187 1.00 88.25 130 ARG A CA 1
ATOM 998 C C . ARG A 1 130 ? -46.562 -2.087 37.714 1.00 88.25 130 ARG A C 1
ATOM 1000 O O . ARG A 1 130 ? -47.727 -2.295 37.403 1.00 88.25 130 ARG A O 1
ATOM 1007 N N . LEU A 1 131 ? -45.605 -3.002 37.610 1.00 83.56 131 LEU A N 1
ATOM 1008 C CA . LEU A 1 131 ? -45.838 -4.365 37.139 1.00 83.56 131 LEU A CA 1
ATOM 1009 C C . LEU A 1 131 ? -46.111 -5.355 38.271 1.00 83.56 131 LEU A C 1
ATOM 1011 O O . LEU A 1 131 ? -46.734 -6.378 38.025 1.00 83.56 131 LEU A O 1
ATOM 1015 N N . ALA A 1 132 ? -45.635 -5.065 39.484 1.00 71.19 132 ALA A N 1
ATOM 1016 C CA . ALA A 1 132 ? -45.841 -5.875 40.682 1.00 71.19 132 ALA A CA 1
ATOM 1017 C C . ALA A 1 132 ? -47.141 -5.529 41.442 1.00 71.19 132 ALA A C 1
ATOM 1019 O O . ALA A 1 132 ? -47.218 -5.786 42.643 1.00 71.19 132 ALA A O 1
ATOM 1020 N N . CYS A 1 133 ? -48.126 -4.920 40.768 1.00 48.53 133 CYS A N 1
ATOM 1021 C CA . CYS A 1 133 ? -49.493 -4.816 41.285 1.00 48.53 133 CYS A CA 1
ATOM 1022 C C . CYS A 1 133 ? -50.179 -6.185 41.283 1.00 48.53 133 CYS A C 1
ATOM 1024 O O . CYS A 1 133 ? -50.099 -6.875 40.242 1.00 48.53 133 CYS A O 1
#

pLDDT: mean 77.29, std 14.53, range [42.97, 93.38]

Nearest PDB structures (foldseek):
  2rn7-assembly1_A  TM=5.334E-01  e=1.682E-01  Shigella flexneri
  5nr6-assembly1_A  TM=3.470E-01  e=4.744E+00  Dictyostelium discoideum
  7txj-assembly1_A-1  TM=1.669E-01  e=6.501E+00  Betalipothrixvirus pozzuoliense

Secondary structure (DSSP, 8-state):
-HHHHHHHHHHHHHHHHT--TTPPPPPHHHHHHHHHHHHHHHHTT--HHHHHHHHT--HHHHHHHHTT--BTB-----SS--PPPPP----PPP-----------EEEE-TTS-EEEEE-HHHHHHHHHHH--

Solvent-accessible surface area (backbone atoms only — not comparable to full-atom values): 8478 Å² total; per-residue (Å²): 106,72,73,54,52,52,50,50,42,52,52,54,47,56,63,51,77,67,54,55,98,83,57,75,69,84,56,66,70,60,53,55,48,54,46,53,53,48,53,58,39,46,76,72,69,50,53,69,66,61,52,24,66,72,61,71,48,58,64,71,59,55,52,32,50,68,72,68,52,48,91,80,57,71,80,67,75,63,79,59,82,76,68,70,80,82,72,89,75,82,80,68,74,73,76,75,65,69,71,68,74,77,69,71,57,43,69,53,74,46,96,88,75,52,74,50,69,77,27,43,67,67,56,45,53,53,51,49,60,70,66,71,110

Radius of gyration: 31.99 Å; Cα contacts (8 Å, |Δi|>4): 64; chains: 1; bounding box: 71×36×70 Å

Mean predicted aligned error: 18.28 Å

Sequence (133 aa):
MEKELEQFRQEAQRLRAGRAKGSGPFPEPLRAFAVRYLAQEMEKGETLKAVVERLGVSEPTLQAWRRGQTPGSKKVQSSEPKAAPLMPVVVRPPKAHAASPVATTFAVVSPQGWRVEGLGLEEAAQLLRRLAC

Foldseek 3Di:
DVVVLVVLLVVVVVQVVPDDPDRDWDDPVSLVVLLVQVVVVVVVVDDLVVSCVSSVHDSVVNVCSNVVNTDVPPPPVPPDPPPDPDDDDDPDPDPPPVPPPPQPKDWDADPVGDIDIRHHPVRVVVVCVVVVD